Protein AF-A0AA41WN82-F1 (afdb_monomer)

Solvent-accessible surface area (backbone atoms only — not comparable to full-atom values): 3841 Å² total; per-residue (Å²): 129,86,75,91,66,58,77,89,70,47,54,85,67,56,71,70,59,50,45,45,60,76,72,46,78,90,57,57,75,66,55,35,53,51,53,48,53,51,41,19,52,54,36,53,54,48,37,38,75,70,68,76,44,80,84,78,80,73,87,127

Organism: NCBI:txid2482751

Structure (mmCIF, N/CA/C/O backbone):
data_AF-A0AA41WN82-F1
#
_entry.id   AF-A0AA41WN82-F1
#
loop_
_atom_site.group_PDB
_atom_site.id
_atom_site.type_symbol
_atom_site.label_atom_id
_atom_site.label_alt_id
_atom_site.label_comp_id
_atom_site.label_asym_id
_atom_site.label_entity_id
_atom_site.label_seq_id
_atom_site.pdbx_PDB_ins_code
_atom_site.Cartn_x
_atom_site.Cartn_y
_atom_site.Cartn_z
_atom_site.occupancy
_atom_site.B_iso_or_equiv
_atom_site.auth_seq_id
_atom_site.auth_comp_id
_atom_site.auth_asym_id
_atom_site.auth_atom_id
_atom_site.pdbx_PDB_model_num
ATOM 1 N N . MET A 1 1 ? -4.435 17.076 9.436 1.00 45.22 1 MET A N 1
ATOM 2 C CA . MET A 1 1 ? -3.351 17.706 8.651 1.00 45.22 1 MET A CA 1
ATOM 3 C C . MET A 1 1 ? -2.838 16.677 7.667 1.00 45.22 1 MET A C 1
ATOM 5 O O . MET A 1 1 ? -2.475 15.601 8.120 1.00 45.22 1 MET A O 1
ATOM 9 N N . SER A 1 2 ? -2.838 16.97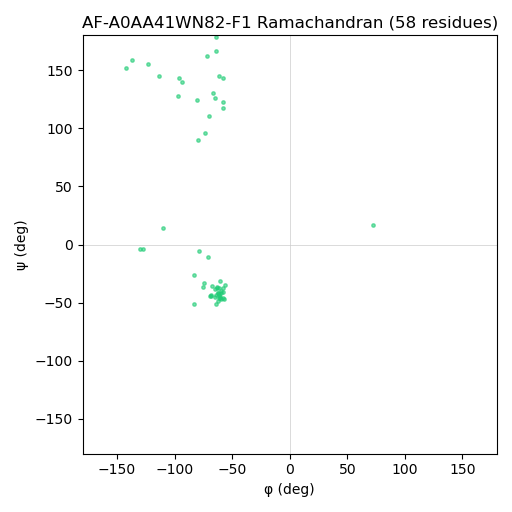0 6.365 1.00 53.62 2 SER A N 1
ATOM 10 C CA . SER A 1 2 ? -2.195 16.087 5.387 1.00 53.62 2 SER A CA 1
ATOM 11 C C . SER A 1 2 ? -0.688 16.181 5.603 1.00 53.62 2 SER A C 1
ATOM 13 O O . SER A 1 2 ? -0.105 17.245 5.384 1.00 53.62 2 SER A O 1
ATOM 15 N N . GLN A 1 3 ? -0.062 15.118 6.107 1.00 60.56 3 GLN A N 1
ATOM 16 C CA . GLN A 1 3 ? 1.394 15.032 6.074 1.00 60.56 3 GLN A CA 1
ATOM 17 C C . GLN A 1 3 ? 1.798 14.920 4.605 1.00 60.56 3 GLN A C 1
ATOM 19 O O . GLN A 1 3 ? 1.196 14.159 3.851 1.00 60.56 3 GLN A O 1
ATOM 24 N N . LYS A 1 4 ? 2.750 15.753 4.179 1.00 66.12 4 LYS A N 1
ATOM 25 C CA . LYS A 1 4 ? 3.345 15.638 2.849 1.00 66.12 4 LYS A CA 1
ATOM 26 C C . LYS A 1 4 ? 4.262 14.424 2.906 1.00 66.12 4 LYS A C 1
ATOM 28 O O . LYS A 1 4 ? 5.359 14.513 3.447 1.00 66.12 4 LYS A O 1
ATOM 33 N N . THR A 1 5 ? 3.747 13.290 2.463 1.00 80.81 5 THR A N 1
ATOM 34 C CA . THR A 1 5 ? 4.506 12.055 2.282 1.00 80.81 5 THR A CA 1
ATOM 35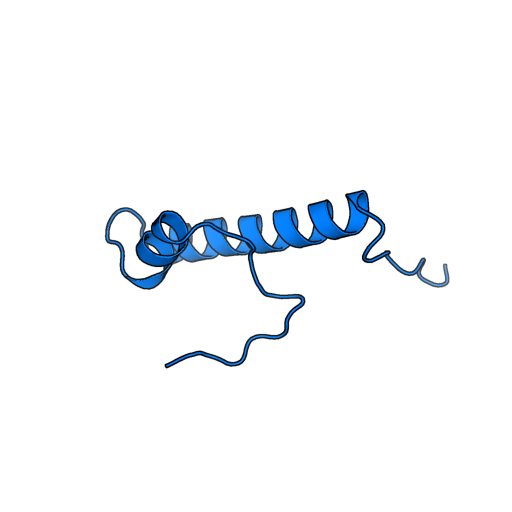 C C . THR A 1 5 ? 4.920 11.984 0.821 1.00 80.81 5 THR A C 1
ATOM 37 O O . THR A 1 5 ? 4.162 12.422 -0.042 1.00 80.81 5 THR A O 1
ATOM 40 N N . ASP A 1 6 ? 6.118 11.474 0.544 1.00 86.06 6 ASP A N 1
ATOM 41 C CA . ASP A 1 6 ? 6.544 11.235 -0.834 1.00 86.06 6 ASP A CA 1
ATOM 42 C C . ASP A 1 6 ? 5.562 10.285 -1.536 1.00 86.06 6 ASP A C 1
ATOM 44 O O . ASP A 1 6 ? 5.080 9.319 -0.937 1.00 86.06 6 ASP A O 1
ATOM 48 N N . ASP A 1 7 ? 5.299 10.514 -2.823 1.00 84.00 7 ASP A N 1
ATOM 49 C CA . ASP A 1 7 ? 4.362 9.692 -3.603 1.00 84.00 7 ASP A CA 1
ATOM 50 C C . ASP A 1 7 ? 4.747 8.202 -3.572 1.00 84.00 7 ASP A C 1
ATOM 52 O O . ASP A 1 7 ? 3.888 7.325 -3.484 1.00 84.00 7 ASP A O 1
ATOM 56 N N . CYS A 1 8 ? 6.051 7.903 -3.550 1.00 85.88 8 CYS A N 1
ATOM 57 C CA . CYS A 1 8 ? 6.574 6.537 -3.471 1.00 85.88 8 CYS A CA 1
ATOM 58 C C . CYS A 1 8 ? 6.361 5.852 -2.109 1.00 85.88 8 CYS A C 1
ATOM 60 O O . CYS A 1 8 ? 6.562 4.644 -2.004 1.00 85.88 8 CYS A O 1
ATOM 62 N N . LEU A 1 9 ? 5.949 6.593 -1.079 1.00 90.06 9 LEU A N 1
ATOM 63 C CA . LEU A 1 9 ? 5.635 6.088 0.261 1.00 90.06 9 LEU A CA 1
ATOM 64 C C . LEU A 1 9 ? 4.132 6.139 0.567 1.00 90.06 9 LEU A C 1
ATOM 66 O O . LEU A 1 9 ? 3.722 5.978 1.717 1.00 90.06 9 LEU A O 1
ATOM 70 N N . THR A 1 10 ? 3.308 6.342 -0.460 1.00 91.56 10 THR A N 1
ATOM 71 C CA . THR A 1 10 ? 1.849 6.360 -0.349 1.00 91.56 10 THR A CA 1
ATOM 72 C C . THR A 1 10 ? 1.270 4.975 -0.639 1.00 91.56 10 THR A C 1
ATOM 74 O O . THR A 1 10 ? 1.709 4.275 -1.550 1.00 91.56 10 THR A O 1
ATOM 77 N N . ALA A 1 11 ? 0.261 4.568 0.135 1.00 94.75 11 ALA A N 1
ATOM 78 C CA . ALA A 1 11 ? -0.484 3.336 -0.103 1.00 94.75 11 ALA A CA 1
ATOM 79 C C . ALA A 1 11 ? -1.781 3.632 -0.868 1.00 94.75 11 ALA A C 1
ATOM 81 O O . ALA A 1 11 ? -2.594 4.447 -0.430 1.00 94.75 11 ALA A O 1
ATOM 82 N N . ALA A 1 12 ? -2.014 2.928 -1.975 1.00 95.50 12 ALA A N 1
ATOM 83 C CA . ALA A 1 12 ? -3.279 2.970 -2.696 1.00 95.50 12 ALA A CA 1
ATOM 84 C C . ALA A 1 12 ? -4.316 2.078 -1.987 1.00 95.50 12 ALA A C 1
ATOM 86 O O . ALA A 1 12 ? -4.433 0.885 -2.263 1.00 95.50 12 ALA A O 1
ATOM 87 N N . ILE A 1 13 ? -5.065 2.660 -1.048 1.00 95.94 13 ILE A N 1
ATOM 88 C CA . ILE A 1 13 ? -6.102 1.978 -0.257 1.00 95.94 13 ILE A CA 1
ATOM 89 C C . ILE A 1 13 ? -7.459 2.671 -0.398 1.00 95.94 13 ILE A C 1
ATOM 91 O O . ILE A 1 13 ? -7.542 3.863 -0.688 1.00 95.94 13 ILE A O 1
ATOM 95 N N . CYS A 1 14 ? -8.547 1.930 -0.177 1.00 96.69 14 CYS A N 1
ATOM 96 C CA . CYS A 1 14 ? -9.888 2.510 -0.198 1.00 96.69 14 CYS A CA 1
ATOM 97 C C . CYS A 1 14 ? -10.150 3.395 1.034 1.00 96.69 14 CYS A C 1
ATOM 99 O O . CYS A 1 14 ? -9.489 3.272 2.068 1.00 96.69 14 CYS A O 1
ATOM 101 N N . GLN A 1 15 ? -11.166 4.257 0.946 1.00 95.44 15 GLN A N 1
ATOM 102 C CA . GLN A 1 15 ? -11.508 5.222 1.996 1.00 95.44 15 GLN A CA 1
ATOM 103 C C . GLN A 1 15 ? -11.807 4.571 3.357 1.00 95.44 15 GLN A C 1
ATOM 105 O O . GLN A 1 15 ? -11.431 5.119 4.391 1.00 95.44 15 GLN A O 1
ATOM 110 N N . SER A 1 16 ? -12.460 3.404 3.383 1.00 96.19 16 SER A N 1
ATOM 111 C CA . SER A 1 16 ? -12.762 2.701 4.637 1.00 96.19 16 SER A CA 1
ATOM 112 C C . SER A 1 16 ? -11.497 2.164 5.310 1.00 96.19 16 SER A C 1
ATOM 114 O O . SER A 1 16 ? -11.318 2.358 6.511 1.00 96.19 16 SER A O 1
ATOM 116 N N . CYS A 1 17 ? -10.582 1.565 4.541 1.00 95.81 17 CYS A N 1
ATOM 117 C CA . CYS A 1 17 ? -9.270 1.151 5.041 1.00 95.81 17 CYS A CA 1
ATOM 118 C C . CYS A 1 17 ? -8.445 2.353 5.515 1.00 95.81 17 CYS A C 1
ATOM 120 O O . CYS A 1 17 ? -7.829 2.289 6.575 1.00 95.81 17 CYS A O 1
ATOM 122 N N . HIS A 1 18 ? -8.476 3.459 4.769 1.00 95.00 18 HIS A N 1
ATOM 123 C CA . HIS A 1 18 ? -7.797 4.695 5.154 1.00 95.00 18 HIS A CA 1
ATOM 124 C C . HIS A 1 18 ? -8.326 5.238 6.487 1.00 95.00 18 HIS A C 1
ATOM 126 O O . HIS A 1 18 ? -7.549 5.594 7.369 1.00 95.00 18 HIS A O 1
ATOM 132 N N . HIS A 1 19 ? -9.648 5.259 6.674 1.00 95.06 19 HIS A N 1
ATOM 133 C CA . HIS A 1 19 ? -10.250 5.679 7.937 1.00 95.06 19 HIS A CA 1
ATOM 134 C C . HIS A 1 19 ? -9.824 4.779 9.104 1.00 95.06 19 HIS A C 1
ATOM 136 O O . HIS A 1 19 ? -9.447 5.293 10.158 1.00 95.06 19 HIS A O 1
ATOM 142 N N . GLU A 1 20 ? -9.853 3.455 8.921 1.00 95.81 20 GLU A N 1
ATOM 143 C CA . GLU A 1 20 ? -9.504 2.509 9.985 1.00 95.81 20 GLU A CA 1
ATOM 144 C C . GLU A 1 20 ? -8.030 2.624 10.408 1.00 95.81 20 GLU A C 1
ATOM 146 O O . GLU A 1 20 ? -7.716 2.554 11.597 1.00 95.81 20 GLU A O 1
ATOM 151 N N . LEU A 1 21 ? -7.119 2.846 9.455 1.00 94.81 21 LEU A N 1
ATOM 152 C CA . LEU A 1 21 ? -5.689 2.987 9.739 1.00 94.81 21 LEU A CA 1
ATOM 153 C C . LEU A 1 21 ? -5.331 4.334 10.379 1.00 94.81 21 LEU A C 1
ATOM 155 O O . LEU A 1 21 ? -4.457 4.376 11.245 1.00 94.81 21 LEU A O 1
ATOM 159 N N . ASP A 1 22 ? -6.033 5.412 10.037 1.00 92.44 22 ASP A N 1
ATOM 160 C CA . ASP A 1 22 ? -5.759 6.724 10.628 1.00 92.44 22 ASP A CA 1
ATOM 161 C C . ASP A 1 22 ? -6.445 6.906 11.984 1.00 92.44 22 ASP A C 1
ATOM 163 O O . ASP A 1 22 ? -5.818 7.283 12.973 1.00 92.44 22 ASP A O 1
ATOM 167 N N . ASN A 1 23 ? -7.751 6.638 12.035 1.00 93.06 23 ASN A N 1
ATOM 168 C CA . ASN A 1 23 ? -8.627 7.049 13.136 1.00 93.06 23 ASN A CA 1
ATOM 169 C C . ASN A 1 23 ? -9.438 5.896 13.735 1.00 93.06 23 ASN A C 1
ATOM 171 O O . ASN A 1 23 ? -10.154 6.096 14.718 1.00 93.06 23 ASN A O 1
ATOM 175 N N . GLY A 1 24 ? -9.330 4.698 13.161 1.00 93.31 24 GLY A N 1
ATOM 176 C CA . GLY A 1 24 ? -10.030 3.514 13.631 1.00 93.31 24 GLY A CA 1
ATOM 177 C C . GLY A 1 24 ? -9.601 3.072 15.024 1.00 93.31 24 GLY A C 1
ATOM 178 O O . GLY A 1 24 ? -8.732 3.662 15.677 1.00 93.31 24 GLY A O 1
ATOM 179 N N . LYS A 1 25 ? -10.230 2.004 15.505 1.00 95.62 25 LYS A N 1
ATOM 180 C CA . LYS A 1 25 ? -9.980 1.434 16.842 1.00 95.62 25 LYS A CA 1
ATOM 181 C C . LYS A 1 25 ? -9.740 -0.071 16.809 1.00 95.62 25 LYS A C 1
ATOM 183 O O . LYS A 1 25 ? -9.439 -0.642 17.850 1.00 95.62 25 LYS A O 1
ATOM 188 N N . LYS A 1 26 ? -9.849 -0.704 15.638 1.00 96.94 26 LYS A N 1
ATOM 189 C CA . LYS A 1 26 ? -9.696 -2.151 15.471 1.00 96.94 26 LYS A CA 1
ATOM 190 C C . LYS A 1 26 ? -8.267 -2.621 15.719 1.00 96.94 26 LYS A C 1
ATOM 192 O O . LYS A 1 26 ? -8.073 -3.711 16.237 1.00 96.94 26 LYS A O 1
ATOM 197 N N . TYR A 1 27 ? -7.290 -1.803 15.339 1.00 96.81 27 TYR A N 1
ATOM 198 C CA . TYR A 1 27 ? -5.872 -2.151 15.379 1.00 96.81 27 TYR A CA 1
ATOM 199 C C . TYR A 1 27 ? -5.119 -1.295 16.395 1.00 96.81 27 TYR A C 1
ATOM 201 O O . TYR A 1 27 ? -5.381 -0.092 16.532 1.00 96.81 27 TYR A O 1
ATOM 209 N N . SER A 1 28 ? -4.131 -1.891 17.053 1.00 97.25 28 SER A N 1
ATOM 210 C CA . SER A 1 28 ? -3.102 -1.166 17.794 1.00 97.25 28 SER A CA 1
ATOM 211 C C . SER A 1 28 ? -2.245 -0.309 16.857 1.00 97.25 28 SER A C 1
ATOM 213 O O . SER A 1 28 ? -2.257 -0.460 15.635 1.00 97.25 28 SER A O 1
ATOM 215 N N . ARG A 1 29 ? -1.465 0.612 17.428 1.00 95.06 29 ARG A N 1
ATOM 216 C CA . ARG A 1 29 ? -0.583 1.494 16.651 1.00 95.06 29 ARG A CA 1
ATOM 217 C C . ARG A 1 29 ?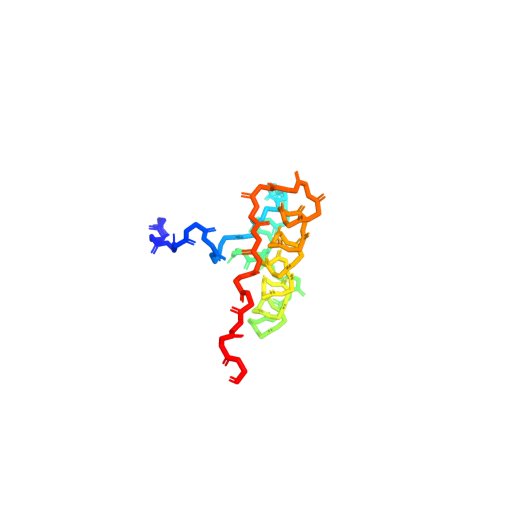 0.429 0.719 15.799 1.00 95.06 29 ARG A C 1
ATOM 219 O O . ARG A 1 29 ? 0.681 1.108 14.662 1.00 95.06 29 ARG A O 1
ATOM 226 N N . GLU A 1 30 ? 1.005 -0.349 16.341 1.00 97.12 30 GLU A N 1
ATOM 227 C CA . GLU A 1 30 ? 2.033 -1.119 15.636 1.00 97.12 30 GLU A CA 1
ATOM 228 C C . GLU A 1 30 ? 1.432 -2.004 14.541 1.00 97.12 30 GLU A C 1
ATOM 230 O O . GLU A 1 30 ? 1.969 -2.035 13.436 1.0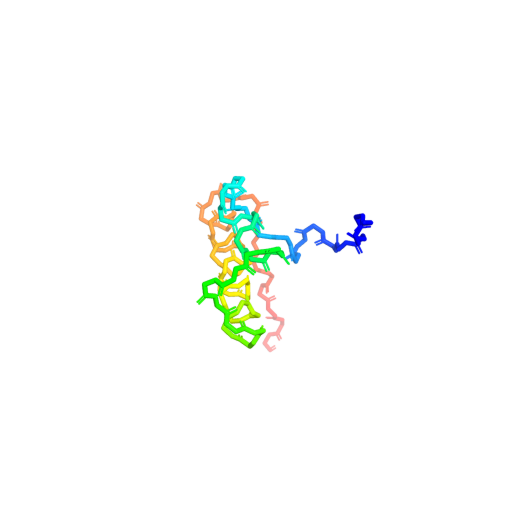0 97.12 30 GLU A O 1
ATOM 235 N N . GLU A 1 31 ? 0.250 -2.584 14.765 1.00 97.94 31 GLU A N 1
ATOM 236 C CA . GLU A 1 31 ? -0.488 -3.284 13.704 1.00 97.94 31 GLU A CA 1
ATOM 237 C C . GLU A 1 31 ? -0.846 -2.339 12.552 1.00 97.94 31 GLU A C 1
ATOM 239 O O . G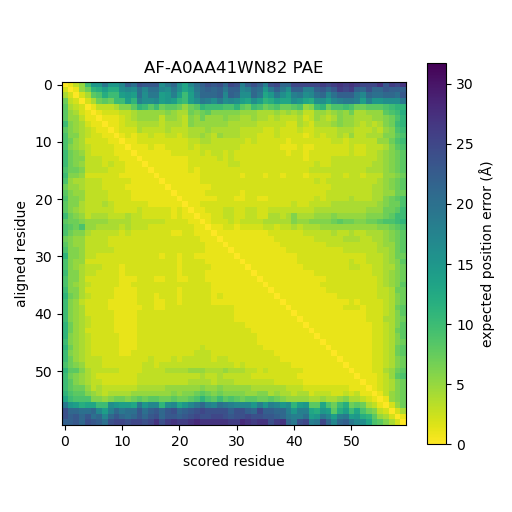LU A 1 31 ? -0.639 -2.680 11.390 1.00 97.94 31 GLU A O 1
ATOM 244 N N . ARG A 1 32 ? -1.313 -1.113 12.841 1.00 96.88 32 ARG A N 1
ATOM 245 C CA . ARG A 1 32 ? -1.577 -0.115 11.786 1.00 96.88 32 ARG A CA 1
ATOM 246 C C . ARG A 1 32 ? -0.321 0.206 10.986 1.00 96.88 32 ARG A C 1
ATOM 248 O O . ARG A 1 32 ? -0.388 0.301 9.764 1.00 96.88 32 ARG A O 1
ATOM 255 N N . ARG A 1 33 ? 0.825 0.349 11.661 1.00 94.75 33 ARG A N 1
ATOM 256 C CA . ARG A 1 33 ? 2.117 0.611 11.014 1.00 94.75 33 ARG A CA 1
ATOM 257 C C . ARG A 1 3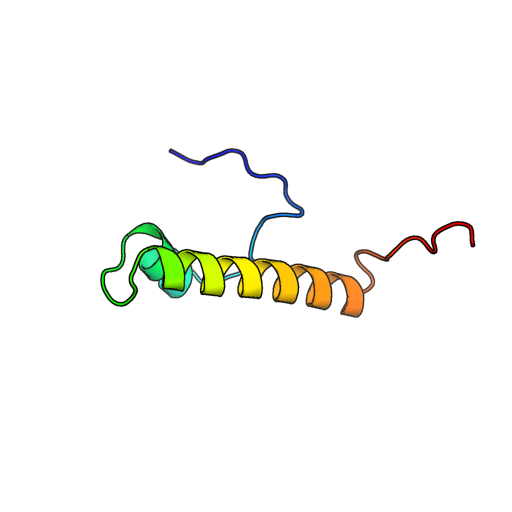3 ? 2.521 -0.537 10.091 1.00 94.75 33 ARG A C 1
ATOM 259 O O . ARG A 1 33 ? 3.020 -0.288 8.996 1.00 94.75 33 ARG A O 1
ATOM 266 N N . GLU A 1 34 ? 2.323 -1.778 10.520 1.00 97.62 34 GLU A N 1
ATOM 267 C CA . GLU A 1 34 ? 2.645 -2.958 9.719 1.00 97.62 34 GLU A CA 1
ATOM 268 C C . GLU A 1 34 ? 1.712 -3.108 8.514 1.00 97.62 34 GLU A C 1
ATOM 270 O O . GLU A 1 34 ? 2.191 -3.300 7.394 1.00 97.62 34 GLU A O 1
ATOM 275 N N . ILE A 1 35 ? 0.404 -2.923 8.714 1.00 97.38 35 ILE A N 1
ATOM 276 C CA . ILE A 1 35 ? -0.587 -2.948 7.633 1.00 97.38 35 ILE A CA 1
ATOM 277 C C . ILE A 1 35 ? -0.274 -1.861 6.603 1.00 97.38 35 ILE A C 1
ATOM 279 O O . ILE A 1 35 ? -0.235 -2.149 5.408 1.00 97.38 35 ILE A O 1
ATOM 283 N N . LEU A 1 36 ? -0.002 -0.629 7.046 1.00 95.81 36 LEU A N 1
ATOM 284 C CA . LEU A 1 36 ? 0.327 0.470 6.141 1.00 95.81 36 LEU A CA 1
ATOM 285 C C . LEU A 1 36 ? 1.635 0.202 5.387 1.00 95.81 36 LEU A C 1
ATOM 287 O O . LEU A 1 36 ? 1.678 0.382 4.174 1.00 95.81 36 LEU A O 1
ATOM 291 N N . ARG A 1 37 ? 2.680 -0.295 6.067 1.00 96.31 37 ARG A N 1
ATOM 292 C CA . ARG A 1 37 ? 3.943 -0.680 5.416 1.00 96.31 37 ARG A CA 1
ATOM 293 C C . ARG A 1 37 ? 3.699 -1.713 4.319 1.00 96.31 37 ARG A C 1
ATOM 295 O O . ARG A 1 37 ? 4.207 -1.551 3.213 1.00 96.31 37 ARG A O 1
ATOM 302 N N . LYS A 1 38 ? 2.915 -2.751 4.613 1.00 97.75 38 LYS A N 1
ATOM 303 C CA . LYS A 1 38 ? 2.545 -3.765 3.625 1.00 97.75 38 LYS A CA 1
ATOM 304 C C . LYS A 1 38 ? 1.785 -3.145 2.449 1.00 97.75 38 LYS A C 1
ATOM 306 O O . LYS A 1 38 ? 2.144 -3.399 1.308 1.00 97.75 38 LYS A O 1
ATOM 311 N N . ALA A 1 39 ? 0.809 -2.280 2.714 1.00 97.44 39 ALA A N 1
ATOM 312 C CA . ALA A 1 39 ? 0.012 -1.635 1.673 1.00 97.44 39 ALA A CA 1
ATOM 313 C C . ALA A 1 39 ? 0.846 -0.726 0.746 1.00 97.44 39 ALA A C 1
ATOM 315 O O . ALA A 1 39 ? 0.608 -0.698 -0.462 1.00 97.44 39 ALA A O 1
ATOM 316 N N . VAL A 1 40 ? 1.853 -0.021 1.279 1.00 96.88 40 VAL A N 1
ATOM 317 C CA . VAL A 1 40 ? 2.820 0.741 0.466 1.00 96.88 40 VAL A CA 1
ATOM 318 C C . VAL A 1 40 ? 3.610 -0.201 -0.448 1.00 96.88 40 VAL A C 1
ATOM 320 O O . VAL A 1 40 ? 3.685 0.034 -1.653 1.00 96.88 40 VAL A O 1
ATOM 323 N N . LEU A 1 41 ? 4.149 -1.301 0.089 1.00 97.19 41 LEU A N 1
ATOM 324 C CA . LEU A 1 41 ? 4.896 -2.285 -0.705 1.00 97.19 41 LEU A CA 1
ATOM 325 C C . LEU A 1 41 ? 4.028 -2.927 -1.795 1.00 97.19 41 LEU A C 1
ATOM 327 O O . LEU A 1 41 ? 4.471 -3.053 -2.935 1.00 97.19 41 LEU A O 1
ATOM 331 N N . ASP A 1 42 ? 2.783 -3.274 -1.469 1.00 97.44 42 ASP A N 1
ATOM 332 C CA . ASP A 1 42 ? 1.824 -3.837 -2.421 1.00 97.44 42 ASP A CA 1
ATOM 333 C C . ASP A 1 42 ? 1.502 -2.837 -3.546 1.00 97.44 42 ASP A C 1
ATOM 335 O O . ASP A 1 42 ? 1.405 -3.229 -4.712 1.00 97.44 42 ASP A O 1
ATOM 339 N N . THR A 1 43 ? 1.411 -1.543 -3.215 1.00 97.19 43 THR A N 1
ATOM 340 C CA . THR A 1 43 ? 1.213 -0.454 -4.186 1.00 97.19 43 THR A CA 1
ATOM 341 C C . THR A 1 43 ? 2.402 -0.345 -5.137 1.00 97.19 43 THR A C 1
ATOM 343 O O . THR A 1 43 ? 2.216 -0.390 -6.352 1.00 97.19 43 THR A O 1
ATOM 34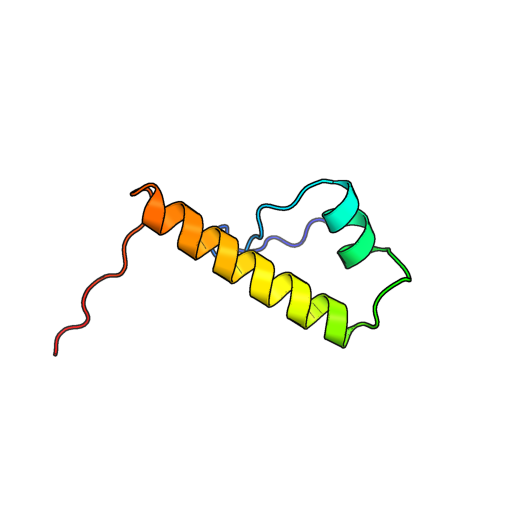6 N N . ILE A 1 44 ? 3.630 -0.282 -4.611 1.00 96.25 44 ILE A N 1
ATOM 347 C CA . ILE A 1 44 ? 4.860 -0.244 -5.420 1.00 96.25 44 ILE A CA 1
ATOM 348 C C . ILE A 1 44 ? 4.937 -1.479 -6.328 1.00 96.25 44 ILE A C 1
ATOM 350 O O . ILE A 1 44 ? 5.176 -1.357 -7.529 1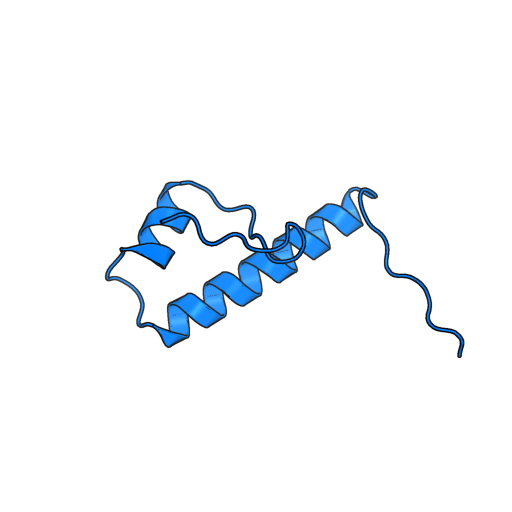.00 96.25 44 ILE A O 1
ATOM 354 N N . ALA A 1 45 ? 4.676 -2.670 -5.785 1.00 96.50 45 ALA A N 1
ATOM 355 C CA . ALA A 1 45 ? 4.695 -3.907 -6.556 1.00 96.50 45 ALA A CA 1
ATOM 356 C C . ALA A 1 45 ? 3.648 -3.899 -7.681 1.00 96.50 45 ALA A C 1
ATOM 358 O O . ALA A 1 45 ? 3.914 -4.391 -8.778 1.00 96.50 45 ALA A O 1
ATOM 359 N N . GLN A 1 46 ? 2.464 -3.331 -7.437 1.00 97.50 46 GLN A N 1
ATOM 360 C CA . GLN A 1 46 ? 1.432 -3.193 -8.458 1.00 97.50 46 GLN A CA 1
ATOM 361 C C . GLN A 1 46 ? 1.832 -2.201 -9.553 1.00 97.50 46 GLN A C 1
ATOM 363 O O . GLN A 1 46 ? 1.675 -2.519 -10.729 1.00 97.50 46 GLN A O 1
ATOM 368 N N . LEU A 1 47 ? 2.392 -1.045 -9.191 1.00 96.69 47 LEU A N 1
ATOM 369 C CA . LEU A 1 47 ? 2.897 -0.066 -10.158 1.00 96.69 47 LEU A CA 1
ATOM 370 C C . LEU A 1 47 ? 4.002 -0.666 -11.039 1.00 96.69 47 LEU A C 1
ATOM 372 O O . LEU A 1 47 ? 4.000 -0.451 -12.251 1.00 96.69 47 LEU A O 1
ATOM 376 N N . ALA A 1 48 ? 4.894 -1.470 -10.453 1.00 96.25 48 ALA A N 1
ATOM 377 C CA . ALA A 1 48 ? 5.927 -2.184 -11.197 1.00 96.25 48 ALA A CA 1
ATOM 378 C C . ALA A 1 48 ? 5.327 -3.219 -12.164 1.00 96.25 48 ALA A C 1
ATOM 380 O O . ALA A 1 48 ? 5.685 -3.251 -13.338 1.00 96.25 48 ALA A O 1
ATOM 381 N N . ARG A 1 49 ? 4.342 -4.016 -11.717 1.00 97.25 49 ARG A N 1
ATOM 382 C CA . ARG A 1 49 ? 3.617 -4.965 -12.589 1.00 97.25 49 ARG A CA 1
ATOM 383 C C . ARG A 1 49 ? 2.878 -4.279 -13.740 1.00 97.25 49 ARG A C 1
ATOM 385 O O . ARG A 1 49 ? 2.727 -4.876 -14.799 1.00 97.25 49 ARG A O 1
ATOM 392 N N . MET A 1 50 ? 2.417 -3.048 -13.533 1.00 97.75 50 MET A N 1
ATOM 393 C CA . MET A 1 50 ? 1.781 -2.228 -14.568 1.00 97.75 50 MET A CA 1
ATOM 394 C C . MET A 1 50 ? 2.788 -1.566 -15.522 1.00 97.75 50 MET A C 1
ATOM 396 O O . MET A 1 50 ? 2.367 -0.929 -16.482 1.00 97.75 50 MET A O 1
ATOM 400 N N . GLY A 1 51 ? 4.096 -1.684 -15.267 1.00 97.06 51 GLY A N 1
ATOM 401 C CA . GLY A 1 51 ? 5.142 -1.031 -16.058 1.00 97.06 51 GLY A CA 1
ATOM 402 C C . GLY A 1 51 ? 5.232 0.483 -15.849 1.00 97.06 51 GLY A C 1
ATOM 403 O O . GLY A 1 51 ? 5.818 1.176 -16.675 1.00 97.06 51 GLY A O 1
ATOM 404 N N . LEU A 1 52 ? 4.644 1.014 -14.769 1.00 96.00 52 LEU A N 1
ATOM 405 C CA . LEU A 1 52 ? 4.671 2.449 -14.457 1.00 96.00 52 LEU A CA 1
ATOM 406 C C . LEU A 1 52 ? 5.960 2.873 -13.746 1.00 96.00 52 LEU A C 1
ATOM 408 O O . LEU A 1 52 ? 6.362 4.031 -13.828 1.00 96.00 52 LEU A O 1
ATOM 412 N N . ILE A 1 53 ? 6.595 1.937 -13.043 1.00 94.31 53 ILE A N 1
ATOM 413 C CA . ILE A 1 53 ? 7.899 2.108 -12.400 1.00 94.31 53 ILE A CA 1
ATOM 414 C C . ILE A 1 53 ? 8.744 0.858 -12.644 1.00 94.31 53 ILE A C 1
ATOM 416 O O . ILE A 1 53 ? 8.202 -0.218 -12.886 1.00 94.31 53 ILE A O 1
ATOM 420 N N . ASP A 1 54 ? 10.061 0.989 -12.529 1.00 94.12 54 ASP A N 1
ATOM 421 C CA . ASP A 1 54 ? 10.985 -0.140 -12.622 1.00 94.12 54 ASP A CA 1
ATOM 422 C C . ASP A 1 54 ? 12.141 0.023 -11.627 1.00 94.12 54 ASP A C 1
ATOM 424 O O . ASP A 1 54 ? 12.518 1.140 -11.249 1.00 94.12 54 ASP A O 1
ATOM 428 N N . ALA A 1 55 ? 12.703 -1.101 -11.193 1.00 90.06 55 ALA A N 1
ATOM 429 C CA . ALA A 1 55 ? 13.896 -1.119 -10.372 1.00 90.06 55 ALA A CA 1
ATOM 430 C C . ALA A 1 55 ? 15.122 -0.939 -11.269 1.00 90.06 55 ALA A C 1
ATOM 432 O O . ALA A 1 55 ? 15.388 -1.728 -12.176 1.00 90.06 55 ALA A O 1
ATOM 433 N N . LYS A 1 56 ? 15.938 0.074 -10.979 1.00 89.19 56 LYS A N 1
ATOM 434 C CA . LYS A 1 56 ? 17.251 0.169 -11.617 1.00 89.19 56 LYS A CA 1
ATOM 435 C C . LYS A 1 56 ? 18.091 -1.025 -11.164 1.00 89.19 56 LYS A C 1
ATOM 437 O O . LYS A 1 56 ? 18.269 -1.225 -9.963 1.00 89.19 56 LYS A O 1
ATOM 442 N N . ARG A 1 57 ? 18.643 -1.798 -12.106 1.00 81.12 57 ARG A N 1
ATOM 443 C CA . ARG A 1 57 ? 19.725 -2.738 -11.779 1.00 81.12 57 ARG A CA 1
ATOM 444 C C . ARG A 1 57 ? 20.873 -1.934 -11.169 1.00 81.12 57 ARG A C 1
ATOM 446 O O . ARG A 1 57 ? 21.356 -0.990 -11.791 1.00 81.12 57 ARG A O 1
ATOM 453 N N . GLY A 1 58 ? 21.281 -2.289 -9.952 1.00 77.19 58 GLY A N 1
ATOM 454 C CA . GLY A 1 58 ? 22.517 -1.767 -9.377 1.00 77.19 58 GLY A CA 1
ATOM 455 C C . GLY A 1 58 ? 23.701 -2.180 -10.250 1.00 77.19 58 GLY A C 1
ATOM 456 O O . GLY A 1 58 ? 23.680 -3.269 -10.829 1.00 77.19 58 GLY A O 1
ATOM 457 N N . ALA A 1 59 ? 24.710 -1.313 -10.368 1.00 64.50 59 ALA A N 1
ATOM 458 C CA . ALA A 1 59 ? 26.010 -1.742 -10.870 1.00 64.50 59 ALA A CA 1
ATOM 459 C C . ALA A 1 59 ? 26.506 -2.856 -9.936 1.00 64.50 59 ALA A C 1
ATOM 461 O O . ALA A 1 59 ? 26.605 -2.632 -8.729 1.00 64.50 59 ALA A O 1
ATOM 462 N N . ALA A 1 60 ? 26.676 -4.058 -10.489 1.00 57.72 60 ALA A N 1
ATOM 463 C CA . ALA A 1 60 ? 27.295 -5.180 -9.794 1.00 57.72 60 ALA A CA 1
ATOM 464 C C . ALA A 1 60 ? 28.781 -4.899 -9.555 1.00 57.72 60 ALA A C 1
ATOM 466 O O . ALA A 1 60 ? 29.392 -4.242 -10.432 1.00 57.72 60 ALA A O 1
#

Mean predicted aligned error: 4.88 Å

Sequence (60 aa):
MSQKTDDCLTAAICQSCHHELDNGKKYSREERREILRKAVLDTIAQLARMGLIDAKRGAA

pLDDT: mean 90.54, std 11.94, range [45.22, 97.94]

Secondary structure (DSSP, 8-state):
------GGG-----HHHHHHHHH-SSS-HHHHHHHHHHHHHHHHHHHHHTTS--PPPPP-

Foldseek 3Di:
DDDPDPPLLAFPDDPVLVCCLPPNDPDDVVVSVVVSNVRSVVRVVVCVVVVVDDDDDDDD

Radius of gyration: 13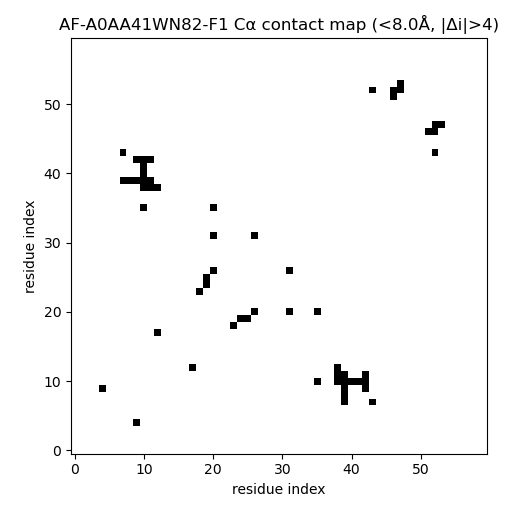.96 Å; Cα contacts (8 Å, |Δi|>4): 29; chains: 1; bounding box: 40×23×34 Å